Protein AF-A0A7V0ZB00-F1 (afdb_monomer)

Secondary structure (DSSP, 8-state):
-PPPPEEEEEEETTTBSTTT-EEEEESSHHHHHHHHHHHHHHHH-SSS---EEEEE-TT-GGGGGG---SS-EEESS--B-TTT--BSS-B-TTS-BHHHHHHHHT----------------

Radius of gyration: 21.66 Å; Cα contacts (8 Å, |Δi|>4): 176; chains: 1; bounding box: 68×32×67 Å

pLDDT: mean 81.16, std 16.94, range [46.31, 97.12]

Solvent-accessible surface area (backbone atoms only — not comparable to full-atom values): 7648 Å² total; per-residue (Å²): 131,86,80,62,73,42,51,27,40,32,22,37,65,87,65,29,68,86,55,78,40,24,40,25,39,14,72,44,71,68,54,32,44,52,54,46,46,71,73,38,38,75,78,70,41,81,72,93,52,96,45,76,42,68,44,79,51,76,93,49,68,73,60,56,77,73,59,90,60,99,59,74,46,74,36,76,77,57,77,44,19,77,70,77,66,51,60,86,65,69,58,51,98,87,32,27,27,70,72,47,44,55,53,61,72,64,56,78,66,89,77,82,67,82,80,73,79,78,76,82,80,127

Foldseek 3Di:
DDQAWFWKWKDFPVVPSVPQIKIKIDSDQVRRQVQNCVVCVCVNCPDDDPRIHMDGDPPLPLQCVVPPDRHIHIDRDGQAAPQPRHDSANADPVSHHPVVVVVVVVDDDDPPPPPPDPPPDD

Sequence (122 aa):
MSKKLRAYMGYSHTCGSEEGACLIFAYNRKDARKIGFQAMGDELADGEWIDFVVSWLWEADHLFVQMRSDEPHIINCPAFCNGCELWGFELDEDGYCAECAEEALGRPDDLGIDAYSTEEVA

Mean predicted aligned error: 10.03 Å

Nearest PDB structures (foldseek):
  2nu6-assembly1_B  TM=2.217E-01  e=3.286E+00  Escherichia coli
  6no4-assembly1_B  TM=2.168E-01  e=7.140E+00  Blastocystis sp. ATCC 50177/Nand II
  6no1-assembly1_B  TM=2.123E-01  e=8.126E+00  Blastocystis sp. ATCC 50177/Nand II

Structure (mmCIF, N/CA/C/O backbone):
data_AF-A0A7V0ZB00-F1
#
_entry.id   AF-A0A7V0ZB00-F1
#
loop_
_atom_site.group_PDB
_atom_site.id
_atom_site.type_symbol
_atom_site.label_atom_id
_atom_site.label_alt_id
_atom_site.label_comp_id
_atom_site.label_asym_id
_atom_site.label_entity_id
_atom_site.label_seq_id
_atom_site.pdbx_PDB_ins_code
_atom_site.Cartn_x
_atom_site.Cartn_y
_atom_site.Cartn_z
_atom_site.occupancy
_atom_site.B_iso_or_equiv
_atom_site.auth_seq_id
_atom_site.auth_comp_id
_atom_site.auth_asym_id
_atom_site.auth_atom_id
_atom_site.pdbx_PDB_model_num
ATOM 1 N N . MET A 1 1 ? -24.501 -9.239 6.446 1.00 51.59 1 MET A N 1
ATOM 2 C CA . MET A 1 1 ? -23.695 -8.816 5.282 1.00 51.59 1 MET A CA 1
ATOM 3 C C . MET A 1 1 ? -22.234 -8.968 5.659 1.00 51.59 1 MET A C 1
ATOM 5 O O . MET A 1 1 ? -21.825 -8.334 6.625 1.00 51.59 1 MET A O 1
ATOM 9 N N . SER A 1 2 ? -21.488 -9.843 4.980 1.00 69.31 2 SER A N 1
ATOM 10 C CA . SER A 1 2 ? -20.033 -9.905 5.168 1.00 69.31 2 SER A CA 1
ATOM 11 C C . SER A 1 2 ? -19.420 -8.59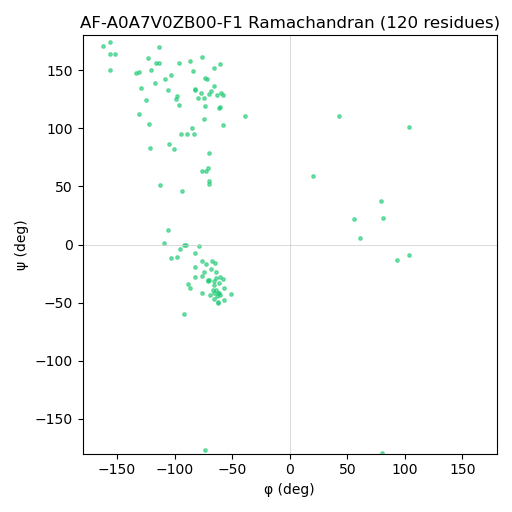5 4.667 1.00 69.31 2 SER A C 1
ATOM 13 O O . SER A 1 2 ? -19.865 -8.070 3.643 1.00 69.31 2 SER A O 1
ATOM 15 N N . LYS A 1 3 ? -18.478 -8.009 5.409 1.00 85.38 3 LYS A N 1
ATOM 16 C CA . LYS A 1 3 ? -17.819 -6.767 4.984 1.00 85.38 3 LYS A CA 1
ATOM 17 C C . LYS A 1 3 ? -16.791 -7.123 3.903 1.00 85.38 3 LYS A C 1
ATOM 19 O O . LYS A 1 3 ? -15.996 -8.027 4.108 1.00 85.38 3 LYS A O 1
ATOM 24 N N . LYS A 1 4 ? -16.804 -6.424 2.763 1.00 92.06 4 LYS A N 1
ATOM 25 C CA . LYS A 1 4 ? -15.801 -6.600 1.695 1.00 92.06 4 LYS A CA 1
ATOM 26 C C . LYS A 1 4 ? -14.540 -5.798 2.041 1.00 92.06 4 LYS A C 1
ATOM 28 O O . LYS A 1 4 ? -14.665 -4.630 2.420 1.00 92.06 4 LYS A O 1
ATOM 33 N N . LEU A 1 5 ? -13.360 -6.407 1.911 1.00 96.00 5 LEU A N 1
ATOM 34 C CA . LEU A 1 5 ? -12.081 -5.699 2.003 1.00 96.00 5 LEU A CA 1
ATOM 35 C C . LEU A 1 5 ? -11.917 -4.705 0.844 1.00 96.00 5 LEU A C 1
ATOM 37 O O . LEU A 1 5 ? -12.474 -4.876 -0.240 1.00 96.00 5 LEU A O 1
ATOM 41 N N . ARG A 1 6 ? -11.162 -3.641 1.101 1.00 96.06 6 ARG A N 1
ATOM 42 C CA . ARG A 1 6 ? -10.785 -2.592 0.153 1.00 96.06 6 ARG A CA 1
ATOM 43 C C . ARG A 1 6 ? -9.292 -2.325 0.298 1.00 96.06 6 ARG A C 1
ATOM 45 O O . ARG A 1 6 ? -8.775 -2.416 1.412 1.00 96.06 6 ARG A O 1
ATOM 52 N N . ALA A 1 7 ? -8.643 -1.972 -0.805 1.00 96.69 7 ALA A N 1
ATOM 53 C CA . ALA A 1 7 ? -7.244 -1.575 -0.826 1.00 96.69 7 ALA A CA 1
ATOM 54 C C . ALA A 1 7 ? -7.088 -0.099 -0.426 1.00 96.69 7 ALA A C 1
ATOM 56 O O . ALA A 1 7 ? -7.807 0.778 -0.905 1.00 96.69 7 ALA A O 1
ATOM 57 N N . TYR A 1 8 ? -6.139 0.180 0.453 1.00 96.12 8 TYR A N 1
ATOM 58 C CA . TYR A 1 8 ? -5.759 1.514 0.894 1.00 96.12 8 TYR A CA 1
ATOM 59 C C . TYR A 1 8 ? -4.247 1.659 0.799 1.00 96.12 8 TYR A C 1
ATOM 61 O O . TYR A 1 8 ? -3.514 0.701 1.016 1.00 96.12 8 TYR A O 1
ATOM 69 N N . MET A 1 9 ? -3.789 2.871 0.532 1.00 95.06 9 MET A N 1
ATOM 70 C CA . MET A 1 9 ? -2.388 3.250 0.632 1.00 95.06 9 MET A CA 1
ATOM 71 C C . MET A 1 9 ? -2.173 3.963 1.959 1.00 95.06 9 MET A C 1
ATOM 73 O O . MET A 1 9 ? -2.888 4.925 2.248 1.00 95.06 9 MET A O 1
ATOM 77 N N . GLY A 1 10 ? -1.231 3.489 2.766 1.00 92.56 10 GLY A N 1
ATOM 78 C CA . GLY A 1 10 ? -0.791 4.157 3.987 1.00 92.56 10 GLY A CA 1
ATOM 79 C C . GLY A 1 10 ? 0.573 4.796 3.787 1.00 92.56 10 GLY A C 1
ATOM 80 O O . GLY A 1 10 ? 1.458 4.150 3.241 1.00 92.56 10 GLY A O 1
ATOM 81 N N . TYR A 1 11 ? 0.743 6.047 4.197 1.00 90.00 11 TYR A N 1
ATOM 82 C CA . TYR A 1 11 ? 1.984 6.796 3.988 1.00 90.00 11 TYR A CA 1
ATOM 83 C C . TYR A 1 11 ? 2.127 7.926 5.011 1.00 90.00 11 TYR A C 1
ATOM 85 O O . TYR A 1 11 ? 1.160 8.300 5.686 1.00 90.00 11 TYR A O 1
ATOM 93 N N . SER A 1 12 ? 3.341 8.460 5.129 1.00 86.38 12 SER A N 1
ATOM 94 C CA . SER A 1 12 ? 3.608 9.698 5.864 1.00 86.38 12 SER A CA 1
ATOM 95 C C . SER A 1 12 ? 3.111 10.882 5.040 1.00 86.38 12 SER A C 1
ATOM 97 O O . SER A 1 12 ? 3.469 11.026 3.875 1.00 86.38 12 SER A O 1
ATOM 99 N N . HIS A 1 13 ? 2.268 11.738 5.608 1.00 84.56 13 HIS A N 1
ATOM 100 C CA . HIS A 1 13 ? 1.743 12.893 4.881 1.00 84.56 13 HIS A CA 1
ATOM 101 C C . HIS A 1 13 ? 2.839 13.914 4.525 1.00 84.56 13 HIS A C 1
ATOM 103 O O . HIS A 1 13 ? 2.751 14.549 3.478 1.00 84.56 13 HIS A O 1
ATOM 109 N N . THR A 1 14 ? 3.879 14.033 5.351 1.00 83.44 14 THR A N 1
ATOM 110 C CA . THR A 1 14 ? 5.014 14.947 5.180 1.00 83.44 14 THR A CA 1
ATOM 111 C C . THR A 1 14 ? 5.983 14.443 4.119 1.00 83.44 14 THR A C 1
ATOM 113 O O . THR A 1 14 ? 6.439 15.235 3.301 1.00 83.44 14 THR A O 1
ATOM 116 N N . CYS A 1 15 ? 6.268 13.139 4.108 1.00 81.50 15 CYS A N 1
ATOM 117 C CA . CYS A 1 15 ? 7.160 12.517 3.122 1.00 81.50 15 CYS A CA 1
ATOM 118 C C . CYS A 1 15 ? 6.441 12.206 1.796 1.00 81.50 15 CYS A C 1
ATOM 120 O O . CYS A 1 15 ? 7.064 12.055 0.751 1.00 81.50 15 CYS A O 1
ATOM 122 N N . GLY A 1 16 ? 5.108 12.142 1.822 1.00 83.25 16 GLY A N 1
ATOM 123 C CA . GLY A 1 16 ? 4.295 11.785 0.667 1.00 83.25 16 GLY A CA 1
ATOM 124 C C . GLY A 1 16 ? 4.239 10.276 0.420 1.00 83.25 16 GLY A C 1
ATOM 125 O O . GLY A 1 16 ? 4.780 9.465 1.167 1.00 83.25 16 GLY A O 1
ATOM 126 N N . SER A 1 17 ? 3.513 9.885 -0.627 1.00 82.94 17 SER A N 1
ATOM 127 C CA . SER A 1 17 ? 3.358 8.476 -1.015 1.00 82.94 17 SER A CA 1
ATOM 128 C C . SER A 1 17 ? 4.583 7.893 -1.724 1.00 82.94 17 SER A C 1
ATOM 130 O O . SER A 1 17 ? 4.664 6.679 -1.880 1.00 82.94 17 SER A O 1
ATOM 132 N N . GLU A 1 18 ? 5.505 8.742 -2.174 1.00 77.81 18 GLU A N 1
ATOM 133 C CA . GLU A 1 18 ? 6.724 8.325 -2.878 1.00 77.81 18 GLU A CA 1
ATOM 134 C C . GLU A 1 18 ? 7.767 7.743 -1.912 1.00 77.81 18 GLU A C 1
ATOM 136 O O . GLU A 1 18 ? 8.536 6.861 -2.281 1.00 77.81 18 GLU A O 1
ATOM 141 N N . GLU A 1 19 ? 7.741 8.159 -0.644 1.00 68.62 19 GLU A N 1
ATOM 142 C CA . GLU A 1 19 ? 8.692 7.728 0.378 1.00 68.62 19 GLU A CA 1
ATOM 143 C C . GLU A 1 19 ? 8.046 6.719 1.343 1.00 68.62 19 GLU A C 1
ATOM 145 O O . GLU A 1 19 ? 7.521 7.068 2.402 1.00 68.62 19 GLU A O 1
ATOM 150 N N . GLY A 1 20 ? 8.081 5.432 0.980 1.00 68.00 20 GLY A N 1
ATOM 151 C CA . GLY A 1 20 ? 7.760 4.345 1.916 1.00 68.00 20 GLY A CA 1
ATOM 152 C C . GLY A 1 20 ? 6.265 4.105 2.151 1.00 68.00 20 GLY A C 1
ATOM 153 O O . GLY A 1 20 ? 5.845 3.789 3.267 1.00 68.00 20 GLY A O 1
ATOM 154 N N . ALA A 1 21 ? 5.441 4.246 1.109 1.00 85.44 21 ALA A N 1
ATOM 155 C CA . ALA A 1 21 ? 4.027 3.899 1.195 1.00 85.44 21 ALA A CA 1
ATOM 156 C C . ALA A 1 21 ? 3.797 2.377 1.265 1.00 85.44 21 ALA A C 1
ATOM 158 O O . ALA A 1 21 ? 4.445 1.591 0.578 1.00 85.44 21 ALA A O 1
ATOM 159 N N . CYS A 1 22 ? 2.807 1.972 2.056 1.00 91.88 22 CYS A N 1
ATOM 160 C CA . CYS A 1 22 ? 2.397 0.585 2.257 1.00 91.88 22 CYS A CA 1
ATOM 161 C C . CYS A 1 22 ? 0.995 0.318 1.690 1.00 91.88 22 CYS A C 1
ATOM 163 O O . CYS A 1 22 ? 0.154 1.221 1.596 1.00 91.88 22 CYS A O 1
ATOM 165 N N . LEU A 1 23 ? 0.717 -0.945 1.362 1.00 95.31 23 LEU A N 1
ATOM 166 C CA . LEU A 1 23 ? -0.596 -1.405 0.911 1.00 95.31 23 LEU A CA 1
ATOM 167 C C . LEU A 1 23 ? -1.361 -2.028 2.083 1.00 95.31 23 LEU A C 1
ATOM 169 O O . LEU A 1 23 ? -0.863 -2.915 2.768 1.00 95.31 23 LEU A O 1
ATOM 173 N N . ILE A 1 24 ? -2.589 -1.578 2.320 1.00 96.06 24 ILE A N 1
ATOM 174 C CA . ILE A 1 24 ? -3.425 -2.01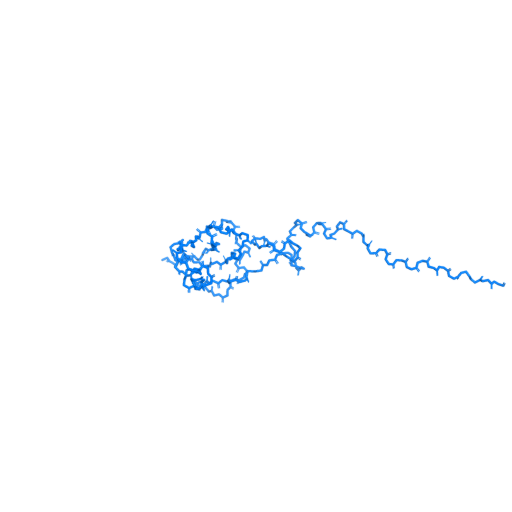0 3.443 1.00 96.06 24 IL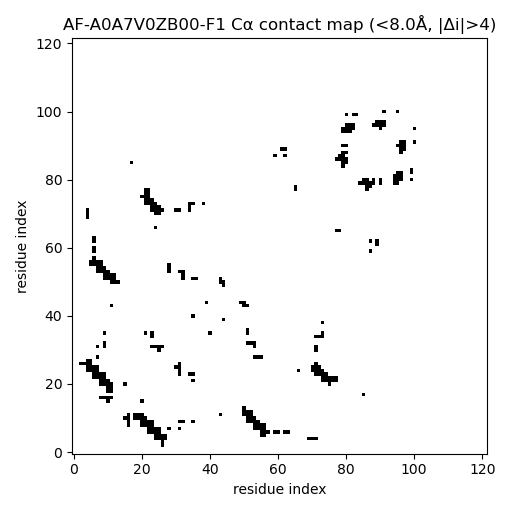E A CA 1
ATOM 175 C C . ILE A 1 24 ? -4.758 -2.528 2.914 1.00 96.06 24 ILE A C 1
ATOM 177 O O . ILE A 1 24 ? -5.505 -1.796 2.266 1.00 96.06 24 ILE A O 1
ATOM 181 N N . PHE A 1 25 ? -5.111 -3.759 3.268 1.00 97.12 25 PHE A N 1
ATOM 182 C CA . PHE A 1 25 ? -6.441 -4.305 3.029 1.00 97.12 25 PHE A CA 1
ATOM 183 C C . PHE A 1 25 ? -7.291 -4.149 4.285 1.00 97.12 25 PHE A C 1
ATOM 185 O O . PHE A 1 25 ? -6.954 -4.663 5.350 1.00 97.12 25 PHE A O 1
ATOM 192 N N . ALA A 1 26 ? -8.411 -3.431 4.185 1.00 96.75 26 ALA A N 1
ATOM 193 C CA . ALA A 1 26 ? -9.301 -3.203 5.322 1.00 96.75 26 ALA A CA 1
ATOM 194 C C . ALA A 1 26 ? -10.760 -3.002 4.899 1.00 96.75 26 ALA A C 1
ATOM 196 O O . ALA A 1 26 ? -11.063 -2.703 3.749 1.00 96.75 26 ALA A O 1
ATOM 197 N N . TYR A 1 27 ? -11.696 -3.116 5.843 1.00 96.25 27 TYR A N 1
ATOM 198 C CA . TYR A 1 27 ? -13.125 -2.940 5.550 1.00 96.25 27 TYR A CA 1
ATOM 199 C C . TYR A 1 27 ? -13.537 -1.481 5.339 1.00 96.25 27 TYR A C 1
ATOM 201 O O . TYR A 1 27 ? -14.588 -1.197 4.761 1.00 96.25 27 TYR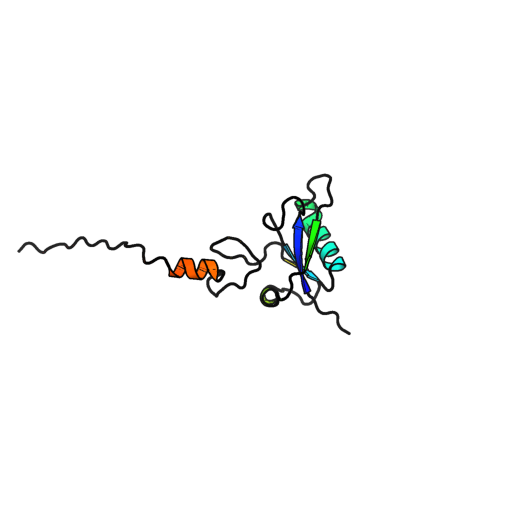 A O 1
ATOM 209 N N . ASN A 1 28 ? -12.763 -0.544 5.883 1.00 95.50 28 ASN A N 1
ATOM 210 C CA . ASN A 1 28 ? -12.996 0.888 5.771 1.00 95.50 28 ASN A CA 1
ATOM 211 C C . ASN A 1 28 ? -11.716 1.668 6.114 1.00 95.50 28 ASN A C 1
ATOM 213 O O . ASN A 1 28 ? -10.756 1.124 6.658 1.00 95.50 28 ASN A O 1
ATOM 217 N N . ARG A 1 29 ? -11.745 2.981 5.865 1.00 95.06 29 ARG A N 1
ATOM 218 C CA . ARG A 1 29 ? -10.611 3.886 6.095 1.00 95.06 29 ARG A CA 1
ATOM 219 C C . ARG A 1 29 ? -10.162 3.956 7.562 1.00 95.06 29 ARG A C 1
ATOM 221 O O . ARG A 1 29 ? -8.979 4.148 7.817 1.00 95.06 29 ARG A O 1
ATOM 228 N N . LYS A 1 30 ? -11.080 3.821 8.529 1.00 94.19 30 LYS A N 1
ATOM 229 C CA . LYS A 1 30 ? -10.727 3.855 9.961 1.00 94.19 30 LYS A CA 1
ATOM 230 C C . LYS A 1 30 ? -9.936 2.609 10.349 1.00 94.19 30 LYS A C 1
ATOM 232 O O . LYS A 1 30 ? -8.919 2.734 11.024 1.00 94.19 30 LYS A O 1
ATOM 237 N N . ASP A 1 31 ? -10.375 1.447 9.873 1.00 95.00 31 ASP A N 1
ATOM 238 C CA . ASP A 1 31 ? -9.676 0.179 10.084 1.00 95.00 31 ASP A CA 1
ATOM 239 C C . ASP A 1 31 ? -8.297 0.210 9.417 1.00 95.00 31 ASP A C 1
ATOM 241 O O . ASP A 1 31 ? -7.307 -0.115 10.066 1.00 95.00 31 ASP A O 1
ATOM 245 N N . ALA A 1 32 ? -8.209 0.707 8.176 1.00 94.88 32 ALA A N 1
ATOM 246 C CA . ALA A 1 32 ? -6.934 0.860 7.473 1.00 94.88 32 ALA A CA 1
ATOM 247 C C . ALA A 1 32 ? -5.947 1.735 8.256 1.00 94.88 32 ALA A C 1
ATOM 249 O O . ALA A 1 32 ? -4.803 1.343 8.468 1.00 94.88 32 ALA A O 1
ATOM 250 N N . ARG A 1 33 ? -6.402 2.899 8.747 1.00 92.19 33 ARG A N 1
ATOM 251 C CA . ARG A 1 33 ? -5.556 3.804 9.537 1.00 92.19 33 ARG A CA 1
ATOM 252 C C . ARG A 1 33 ? -5.061 3.145 10.819 1.00 92.19 33 ARG A C 1
ATOM 254 O O . ARG A 1 33 ? -3.904 3.320 11.173 1.00 92.19 33 ARG A O 1
ATOM 261 N N . LYS A 1 34 ? -5.930 2.396 11.506 1.00 91.75 34 LYS A N 1
ATOM 262 C CA . LYS A 1 34 ? -5.565 1.673 12.727 1.00 91.75 34 LYS A CA 1
ATOM 263 C C . LYS A 1 34 ? -4.480 0.631 12.446 1.00 91.75 34 LYS A C 1
ATOM 265 O O . LYS A 1 34 ? -3.484 0.614 13.154 1.00 91.75 34 LYS A O 1
ATOM 270 N N . ILE A 1 35 ? -4.673 -0.198 11.421 1.00 92.19 35 ILE A N 1
ATOM 271 C CA . ILE A 1 35 ? -3.730 -1.259 11.039 1.00 92.19 35 ILE A CA 1
ATOM 272 C C . ILE A 1 35 ? -2.387 -0.656 10.630 1.00 92.19 35 ILE A C 1
ATOM 274 O O . ILE A 1 35 ? -1.356 -1.047 11.168 1.00 92.19 35 ILE A O 1
ATOM 278 N N . GLY A 1 36 ? -2.405 0.333 9.733 1.00 89.25 36 GLY A N 1
ATOM 279 C CA . GLY A 1 36 ? -1.187 0.980 9.253 1.00 89.25 36 GLY A CA 1
ATOM 280 C C . GLY A 1 36 ? -0.396 1.657 10.369 1.00 89.25 36 GLY A C 1
ATOM 281 O O . GLY A 1 36 ? 0.805 1.444 10.478 1.00 89.25 36 GLY A O 1
ATOM 282 N N . PHE A 1 37 ? -1.074 2.374 11.270 1.00 85.00 37 PHE A N 1
ATOM 283 C CA . PHE A 1 37 ? -0.412 3.007 12.411 1.00 85.00 37 PHE A CA 1
ATOM 284 C C . PHE A 1 37 ? 0.182 1.992 13.400 1.00 85.00 37 PHE A C 1
ATOM 286 O O . PHE A 1 37 ? 1.226 2.249 13.977 1.00 85.00 37 PHE A O 1
ATOM 293 N N . GLN A 1 38 ? -0.452 0.833 13.604 1.00 85.06 38 GLN A N 1
ATOM 294 C CA . GLN A 1 38 ? 0.101 -0.211 14.478 1.00 85.06 38 GLN A CA 1
ATOM 295 C C . GLN A 1 38 ? 1.331 -0.901 13.883 1.00 85.06 38 GLN A C 1
ATOM 297 O O . GLN A 1 38 ? 2.184 -1.352 14.637 1.00 85.06 38 GLN A O 1
ATOM 302 N N . ALA A 1 39 ? 1.397 -1.016 12.558 1.00 79.81 39 ALA A N 1
ATOM 303 C CA . ALA A 1 39 ? 2.479 -1.710 11.870 1.00 79.81 39 ALA A CA 1
ATOM 304 C C . ALA A 1 39 ? 3.685 -0.806 11.585 1.00 79.81 39 ALA A C 1
ATOM 306 O O . ALA A 1 39 ? 4.815 -1.263 11.679 1.00 79.81 39 ALA A O 1
ATOM 307 N N . MET A 1 40 ? 3.434 0.461 11.253 1.00 72.44 40 MET A N 1
ATOM 308 C CA . MET A 1 40 ? 4.458 1.426 10.841 1.00 72.44 40 MET A CA 1
ATOM 309 C C . MET A 1 40 ? 4.703 2.511 11.894 1.00 72.44 40 MET A C 1
ATOM 311 O O . MET A 1 40 ? 5.475 3.429 11.653 1.00 72.44 40 MET A O 1
ATOM 315 N N . GLY A 1 41 ? 4.011 2.460 13.036 1.00 64.38 41 GLY A N 1
ATOM 316 C CA . GLY A 1 41 ? 4.057 3.505 14.057 1.00 64.38 41 GLY A CA 1
ATOM 317 C C . GLY A 1 41 ? 5.465 3.776 14.571 1.00 64.38 41 GLY A C 1
ATOM 318 O O . GLY A 1 41 ? 5.805 4.930 14.755 1.00 64.38 41 GLY A O 1
ATOM 319 N N . ASP A 1 42 ? 6.300 2.754 14.722 1.00 64.56 42 ASP A N 1
ATOM 320 C CA . ASP A 1 42 ? 7.668 2.946 15.215 1.00 64.56 42 ASP A CA 1
ATOM 321 C C . ASP A 1 42 ? 8.647 3.385 14.104 1.00 64.56 42 ASP A C 1
ATOM 323 O O . ASP A 1 42 ? 9.608 4.087 14.392 1.00 64.56 42 ASP A O 1
ATOM 327 N N . GLU A 1 43 ? 8.398 3.022 12.837 1.00 61.66 43 GLU A N 1
ATOM 328 C CA . GLU A 1 43 ? 9.270 3.364 11.692 1.00 61.66 43 GLU A CA 1
ATOM 329 C C . GLU A 1 43 ? 8.929 4.721 11.050 1.00 61.66 43 GLU A C 1
ATOM 331 O O . GLU A 1 43 ? 9.817 5.431 10.589 1.00 61.66 43 GLU A O 1
ATOM 336 N N . LEU A 1 44 ? 7.647 5.100 11.020 1.00 56.34 44 LEU A N 1
ATOM 337 C CA . LEU A 1 44 ? 7.164 6.370 10.461 1.00 56.34 44 LEU A CA 1
ATOM 338 C C . LEU A 1 44 ? 6.926 7.448 11.527 1.00 56.34 44 LEU A C 1
ATOM 340 O O . LEU A 1 44 ? 6.676 8.597 11.167 1.00 56.34 44 LEU A O 1
ATOM 344 N N . ALA A 1 45 ? 6.961 7.104 12.820 1.00 52.34 45 ALA A N 1
ATOM 345 C CA . ALA A 1 45 ? 6.835 8.067 13.918 1.00 52.34 45 ALA A CA 1
ATOM 346 C C . ALA A 1 45 ? 8.140 8.198 14.711 1.00 52.34 45 ALA A C 1
ATOM 348 O O . ALA A 1 45 ? 8.135 8.139 15.943 1.00 52.34 45 ALA A O 1
ATOM 349 N N . ASP A 1 46 ? 9.245 8.433 13.999 1.00 51.88 46 ASP A N 1
ATOM 350 C CA . ASP A 1 46 ? 10.576 8.709 14.558 1.00 51.88 46 ASP A CA 1
ATOM 351 C C . ASP A 1 46 ? 10.661 10.094 15.243 1.00 51.88 46 ASP A C 1
ATOM 353 O O . ASP A 1 46 ? 11.496 10.944 14.946 1.00 51.88 46 ASP A O 1
ATOM 357 N N . GLY A 1 47 ? 9.753 10.340 16.189 1.00 50.69 47 GLY A N 1
ATOM 358 C CA . GLY A 1 47 ? 9.762 11.505 17.062 1.00 50.69 47 GLY A CA 1
ATOM 359 C C . GLY A 1 47 ? 8.743 12.577 16.682 1.00 50.69 47 GLY A C 1
ATOM 360 O O . GLY A 1 47 ? 8.991 13.452 15.864 1.00 50.69 47 GLY A O 1
ATOM 361 N N . GLU A 1 48 ? 7.633 12.578 17.421 1.00 50.19 48 GLU A N 1
ATOM 362 C CA . GLU A 1 48 ? 6.781 13.746 17.717 1.00 50.19 48 GLU A CA 1
ATOM 363 C C . GLU A 1 48 ? 5.573 14.050 16.817 1.00 50.19 48 GLU A C 1
ATOM 365 O O . GLU A 1 48 ? 4.685 14.774 17.273 1.00 50.19 48 GLU A O 1
ATOM 370 N N . TRP A 1 49 ? 5.417 13.448 15.634 1.00 53.91 49 TRP A N 1
ATOM 371 C CA . TRP A 1 49 ? 4.285 13.785 14.755 1.00 53.91 49 TRP A CA 1
ATOM 372 C C . TRP A 1 49 ? 3.541 12.543 14.252 1.00 53.91 49 TRP A C 1
ATOM 374 O O . TRP A 1 49 ? 4.053 11.749 13.472 1.00 53.91 49 TRP A O 1
ATOM 384 N N . ILE A 1 50 ? 2.293 12.368 14.710 1.00 64.56 50 ILE A N 1
ATOM 385 C CA . ILE A 1 50 ? 1.348 11.356 14.203 1.00 64.56 50 ILE A CA 1
ATOM 386 C C . ILE A 1 50 ? 0.921 11.778 12.792 1.00 64.56 50 ILE A C 1
ATOM 388 O O . ILE A 1 50 ? -0.160 12.336 12.601 1.00 64.56 50 ILE A O 1
ATOM 392 N N . ASP A 1 51 ? 1.779 11.528 11.809 1.00 80.69 51 ASP A N 1
ATOM 393 C CA . ASP A 1 51 ? 1.599 12.029 10.445 1.00 80.69 51 ASP A CA 1
ATOM 394 C C . ASP A 1 51 ? 1.165 10.949 9.442 1.00 80.69 5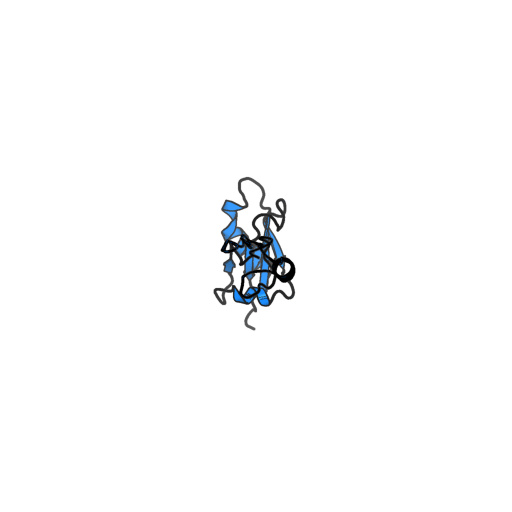1 ASP A C 1
ATOM 396 O O . ASP A 1 51 ? 1.136 11.134 8.226 1.00 80.69 51 ASP A O 1
ATOM 400 N N . PHE A 1 52 ? 0.757 9.796 9.967 1.00 85.69 52 PHE A N 1
ATOM 401 C CA . PHE A 1 52 ? 0.272 8.695 9.156 1.00 85.69 52 PHE A CA 1
ATOM 402 C C . PHE A 1 52 ? -1.128 8.973 8.598 1.00 85.69 52 PHE A C 1
ATOM 404 O O . PHE A 1 52 ? -2.123 9.103 9.338 1.00 85.69 52 PHE A O 1
ATOM 411 N N . VAL A 1 53 ? -1.214 8.988 7.272 1.00 89.75 53 VAL A N 1
ATOM 412 C CA . VAL A 1 53 ? -2.451 9.133 6.512 1.00 89.75 53 VAL A CA 1
ATOM 413 C C . VAL A 1 53 ? -2.729 7.887 5.686 1.00 89.75 53 VAL A C 1
ATOM 415 O O . VAL A 1 53 ? -1.847 7.099 5.363 1.00 89.75 53 VAL A O 1
ATOM 418 N N . VAL A 1 54 ? -4.009 7.701 5.365 1.00 93.25 54 VAL A N 1
ATOM 419 C CA . VAL A 1 54 ? -4.461 6.621 4.488 1.00 93.25 54 VAL A CA 1
ATOM 420 C C . VAL A 1 54 ? -5.351 7.166 3.382 1.00 93.25 54 VAL A C 1
ATOM 422 O O . VAL A 1 54 ? -6.289 7.931 3.653 1.00 93.25 54 VAL A O 1
ATOM 425 N N . SER A 1 55 ? -5.102 6.718 2.159 1.00 93.94 55 SER A N 1
ATOM 426 C CA . SER A 1 55 ? -5.867 7.056 0.959 1.00 93.94 55 SER A CA 1
ATOM 427 C C . SER A 1 55 ? -6.506 5.801 0.381 1.00 93.94 55 SER A C 1
ATOM 429 O O . SER A 1 55 ? -5.926 4.721 0.409 1.00 93.94 55 SER A O 1
ATOM 431 N N . TRP A 1 56 ? -7.752 5.916 -0.076 1.00 94.75 56 TRP A N 1
ATOM 432 C CA . TRP A 1 56 ? -8.439 4.797 -0.718 1.00 94.75 56 TRP A CA 1
ATOM 433 C C . TRP A 1 56 ? -7.967 4.691 -2.167 1.00 94.75 56 TRP A C 1
ATOM 435 O O . TRP A 1 56 ? -8.053 5.669 -2.906 1.00 94.75 56 TRP A O 1
ATOM 445 N N . LEU A 1 57 ? -7.497 3.506 -2.551 1.00 94.19 57 LEU A N 1
ATOM 446 C CA . LEU A 1 57 ? -7.177 3.156 -3.927 1.00 94.19 57 LEU A CA 1
ATOM 447 C C . LEU A 1 57 ? -8.460 2.687 -4.627 1.00 94.19 57 LEU A C 1
ATOM 449 O O . LEU A 1 57 ? -8.949 1.577 -4.399 1.00 94.19 57 LEU A O 1
ATOM 453 N N . TRP A 1 58 ? -9.061 3.586 -5.401 1.00 90.56 58 TRP A N 1
ATOM 454 C CA . TRP A 1 58 ? -10.250 3.292 -6.199 1.00 90.56 58 TRP A CA 1
ATOM 455 C C . TRP A 1 58 ? -9.873 2.435 -7.402 1.00 90.56 58 TRP A C 1
ATOM 457 O O . TRP A 1 58 ? -8.798 2.621 -7.959 1.00 90.56 58 TRP A O 1
ATOM 467 N N . GLU A 1 59 ? -10.754 1.503 -7.778 1.00 88.62 59 GLU A N 1
ATOM 468 C CA . GLU A 1 59 ? -10.594 0.657 -8.977 1.00 88.62 59 GLU A CA 1
ATOM 469 C C . GLU A 1 59 ? -9.274 -0.141 -9.022 1.00 88.62 59 GLU A C 1
ATOM 471 O O . GLU A 1 59 ? -8.850 -0.604 -10.070 1.00 88.62 59 GLU A O 1
ATOM 476 N N . ALA A 1 60 ? -8.649 -0.360 -7.863 1.00 89.62 60 ALA A N 1
ATOM 477 C CA . ALA A 1 60 ? -7.370 -1.049 -7.735 1.00 89.62 60 ALA A CA 1
ATOM 478 C C . ALA A 1 60 ? -7.539 -2.556 -7.470 1.00 89.62 60 ALA A C 1
ATOM 480 O O . ALA A 1 60 ? -6.930 -3.115 -6.554 1.00 89.62 60 ALA A O 1
ATOM 481 N N . ASP A 1 61 ? -8.428 -3.205 -8.228 1.00 92.62 61 ASP A N 1
ATOM 482 C CA . ASP A 1 61 ? -8.727 -4.631 -8.058 1.00 92.62 61 ASP A CA 1
ATOM 483 C C . ASP A 1 61 ? -7.499 -5.511 -8.370 1.00 92.62 61 ASP A C 1
ATOM 485 O O . ASP A 1 61 ? -7.314 -6.546 -7.730 1.00 92.62 61 ASP A O 1
ATOM 489 N N . HIS A 1 62 ? -6.600 -5.065 -9.258 1.00 92.38 62 HIS A N 1
ATOM 490 C CA . HIS A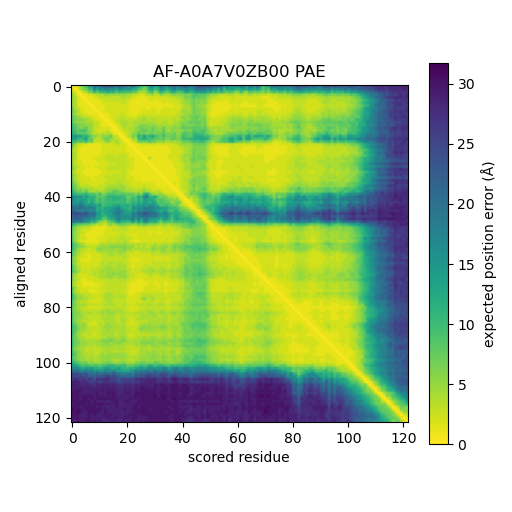 1 62 ? -5.331 -5.740 -9.569 1.00 92.38 62 HIS A CA 1
ATOM 491 C C . HIS A 1 62 ? -4.436 -5.922 -8.338 1.00 92.38 62 HIS A C 1
ATOM 493 O O . HIS A 1 62 ? -3.726 -6.918 -8.233 1.00 92.38 62 HIS A O 1
ATOM 499 N N . LEU A 1 63 ? -4.512 -5.025 -7.350 1.00 94.00 63 LEU A N 1
ATOM 500 C CA . LEU A 1 63 ? -3.709 -5.131 -6.129 1.00 94.00 63 LEU A CA 1
ATOM 501 C C . LEU A 1 63 ? -4.123 -6.311 -5.243 1.00 94.00 63 LEU A C 1
ATOM 503 O O . LEU A 1 63 ? -3.309 -6.784 -4.451 1.00 94.00 63 LEU A O 1
ATOM 507 N N . PHE A 1 64 ? -5.349 -6.830 -5.381 1.00 94.69 64 PHE A N 1
ATOM 508 C CA . PHE A 1 64 ? -5.820 -7.971 -4.589 1.00 94.69 64 PHE A CA 1
ATOM 509 C C . PHE A 1 64 ? -5.087 -9.276 -4.913 1.00 94.69 64 PHE A C 1
ATOM 511 O O . PHE A 1 64 ? -5.140 -10.198 -4.104 1.00 94.69 64 PHE A O 1
ATOM 518 N N . VAL A 1 65 ? -4.339 -9.354 -6.021 1.00 94.12 65 VAL A N 1
ATOM 519 C CA . VAL A 1 65 ? -3.430 -10.485 -6.277 1.00 94.12 65 VAL A CA 1
ATOM 520 C C . VAL A 1 65 ? -2.355 -10.616 -5.190 1.00 94.12 65 VAL A C 1
ATOM 522 O O . VAL A 1 65 ? -1.887 -11.713 -4.903 1.00 94.12 65 VAL A O 1
ATOM 525 N N . GLN A 1 66 ? -1.992 -9.505 -4.539 1.00 93.56 66 GLN A N 1
ATOM 526 C CA . GLN A 1 66 ? -0.999 -9.481 -3.464 1.00 93.56 66 GLN A CA 1
ATOM 527 C C . GLN A 1 66 ? -1.590 -9.871 -2.101 1.00 93.56 66 GLN A C 1
ATOM 529 O O . GLN A 1 66 ? -0.853 -10.006 -1.122 1.00 93.56 66 GLN A O 1
ATOM 534 N N . MET A 1 67 ? -2.915 -10.027 -2.011 1.00 94.19 67 MET A N 1
ATOM 535 C CA . MET A 1 67 ? -3.625 -10.300 -0.767 1.00 94.19 67 MET A CA 1
ATOM 536 C C . MET A 1 67 ? -3.194 -11.650 -0.180 1.00 94.19 67 MET A C 1
ATOM 538 O O . MET A 1 67 ? -3.211 -12.675 -0.856 1.00 94.19 67 MET A O 1
ATOM 542 N N . ARG A 1 68 ? -2.820 -11.661 1.105 1.00 92.31 68 ARG A N 1
ATOM 543 C CA . ARG A 1 68 ? -2.323 -12.873 1.793 1.00 92.31 68 ARG A CA 1
ATOM 544 C C . ARG A 1 68 ? -3.356 -13.516 2.718 1.00 92.31 68 ARG A C 1
ATOM 546 O O . ARG A 1 68 ? -3.129 -14.610 3.225 1.00 92.31 68 ARG A O 1
ATOM 553 N N . SER A 1 69 ? -4.451 -12.811 2.989 1.00 92.88 69 SER A N 1
ATOM 554 C CA . SER A 1 69 ? -5.502 -13.208 3.926 1.00 92.88 69 SER A CA 1
ATOM 555 C C . SER A 1 69 ? -6.823 -12.523 3.578 1.00 92.88 69 SER A C 1
ATOM 557 O O . SER A 1 69 ? -6.821 -11.387 3.110 1.00 92.88 69 SER A O 1
ATOM 559 N N . ASP A 1 70 ? -7.948 -13.172 3.876 1.00 93.81 70 ASP A N 1
ATOM 560 C CA . ASP A 1 70 ? -9.287 -12.565 3.793 1.00 93.81 70 ASP A CA 1
ATOM 561 C C . ASP A 1 70 ? -9.617 -11.665 5.003 1.00 93.81 70 ASP A C 1
ATOM 563 O O . ASP A 1 70 ? -10.691 -11.061 5.077 1.00 93.81 70 ASP A O 1
ATOM 567 N N . GLU A 1 71 ? -8.702 -11.558 5.968 1.00 95.00 71 GLU A N 1
ATOM 568 C CA . GLU A 1 71 ? -8.807 -10.650 7.111 1.00 95.00 71 GLU A CA 1
ATOM 569 C C . GLU A 1 71 ? -8.050 -9.337 6.863 1.00 95.00 71 GLU A C 1
ATOM 571 O O . GLU A 1 71 ? -7.114 -9.316 6.068 1.00 95.00 71 GLU A O 1
ATOM 576 N N . PRO A 1 72 ? -8.399 -8.220 7.531 1.00 96.19 72 PRO A N 1
ATOM 577 C CA . PRO A 1 72 ? -7.661 -6.970 7.386 1.00 96.19 72 PRO A CA 1
ATOM 578 C C . PRO A 1 72 ? -6.173 -7.106 7.743 1.00 96.19 72 PRO A C 1
ATOM 580 O O . PRO A 1 72 ? -5.837 -7.584 8.824 1.00 96.19 72 PRO A O 1
ATOM 583 N N . HIS A 1 73 ? -5.288 -6.651 6.858 1.00 95.12 73 HIS A N 1
ATOM 584 C CA . HIS A 1 73 ? -3.836 -6.771 7.017 1.00 95.12 73 HIS A CA 1
ATOM 585 C C . HIS A 1 73 ? -3.084 -5.701 6.212 1.00 95.12 73 HIS A C 1
ATOM 587 O O . HIS A 1 73 ? -3.680 -4.928 5.460 1.00 95.12 73 HIS A O 1
ATOM 593 N N . ILE A 1 74 ? -1.765 -5.662 6.389 1.00 94.19 74 ILE A N 1
ATOM 594 C CA . ILE A 1 74 ? -0.838 -4.753 5.712 1.00 94.19 74 ILE A CA 1
ATOM 595 C C . ILE A 1 74 ? 0.209 -5.540 4.921 1.00 94.19 74 ILE A C 1
ATOM 597 O O . ILE A 1 74 ? 0.589 -6.653 5.291 1.00 94.19 74 ILE A O 1
ATOM 601 N N . ILE A 1 75 ? 0.677 -4.934 3.839 1.00 93.81 75 ILE A N 1
ATOM 602 C CA . ILE A 1 75 ? 1.826 -5.338 3.044 1.00 93.81 75 ILE A CA 1
ATOM 603 C C . ILE A 1 75 ? 2.793 -4.150 3.040 1.00 93.81 75 ILE A C 1
ATOM 605 O O . ILE A 1 75 ? 2.557 -3.149 2.361 1.00 93.81 75 ILE A O 1
ATOM 609 N N . ASN A 1 76 ? 3.865 -4.257 3.831 1.00 88.88 76 ASN A N 1
ATOM 610 C CA . ASN A 1 76 ? 4.854 -3.183 3.999 1.00 88.88 76 ASN A CA 1
ATOM 611 C C . ASN A 1 76 ? 5.699 -2.963 2.739 1.00 88.88 76 ASN A C 1
ATOM 613 O O . ASN A 1 76 ? 6.099 -1.841 2.464 1.00 88.88 76 ASN A O 1
ATOM 617 N N . CYS A 1 77 ? 5.928 -4.024 1.962 1.00 88.62 77 CYS A N 1
ATOM 618 C CA . CYS A 1 77 ? 6.643 -3.972 0.688 1.00 88.62 77 CYS A CA 1
ATOM 619 C C . CYS A 1 77 ? 5.714 -4.502 -0.414 1.00 88.62 77 CYS A C 1
ATOM 621 O O . CYS A 1 77 ? 5.740 -5.707 -0.692 1.00 88.62 77 CYS A O 1
ATOM 623 N N . PRO A 1 78 ? 4.817 -3.662 -0.962 1.00 92.31 78 PRO A N 1
ATOM 624 C CA . PRO A 1 78 ? 3.995 -4.035 -2.108 1.00 92.31 78 PRO A CA 1
ATOM 625 C C . PRO A 1 78 ? 4.879 -4.372 -3.312 1.00 92.31 78 PRO A C 1
ATOM 627 O O . PRO A 1 78 ? 5.997 -3.872 -3.421 1.00 92.31 78 PRO A O 1
ATOM 630 N N . ALA A 1 79 ? 4.373 -5.191 -4.232 1.00 93.00 79 ALA A N 1
ATOM 631 C CA . ALA A 1 79 ? 5.032 -5.383 -5.518 1.00 93.00 79 ALA A CA 1
ATOM 632 C C . ALA A 1 79 ? 5.126 -4.039 -6.256 1.00 93.00 79 ALA A C 1
ATOM 634 O O . ALA A 1 79 ? 4.129 -3.316 -6.362 1.00 93.00 79 ALA A O 1
ATOM 635 N N . PHE A 1 80 ? 6.322 -3.726 -6.742 1.00 92.62 80 PHE A N 1
ATOM 636 C CA . PHE A 1 80 ? 6.669 -2.490 -7.432 1.00 92.62 80 PHE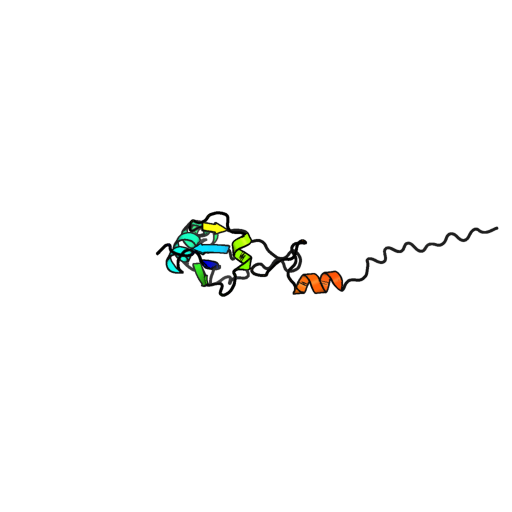 A CA 1
ATOM 637 C C . PHE A 1 80 ? 7.233 -2.801 -8.821 1.00 92.62 80 PHE A C 1
ATOM 639 O O . PHE A 1 80 ? 7.648 -3.925 -9.092 1.00 92.62 80 PHE A O 1
ATOM 646 N N . CYS A 1 81 ? 7.221 -1.807 -9.702 1.00 92.88 81 CYS A N 1
ATOM 647 C CA . CYS A 1 81 ? 7.760 -1.912 -11.050 1.00 92.88 81 CYS A CA 1
ATOM 648 C C . CYS A 1 81 ?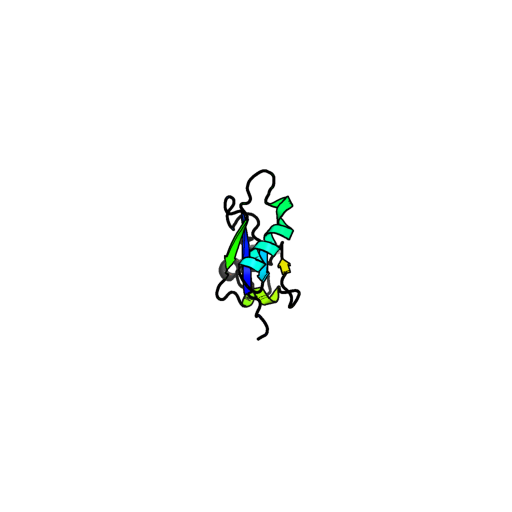 9.290 -2.010 -11.020 1.00 92.88 81 CYS A C 1
ATOM 650 O O . CYS A 1 81 ? 9.949 -1.146 -10.448 1.00 92.88 81 CYS A O 1
ATOM 652 N N . ASN A 1 82 ? 9.864 -2.991 -11.716 1.00 92.75 82 ASN A N 1
ATOM 653 C CA . ASN A 1 82 ? 11.316 -3.170 -11.833 1.00 92.75 82 ASN A CA 1
ATOM 654 C C . ASN A 1 82 ? 12.035 -2.024 -12.578 1.00 92.75 82 ASN A C 1
ATOM 656 O O . ASN A 1 82 ? 13.258 -1.931 -12.514 1.00 92.75 82 ASN A O 1
ATOM 660 N N . GLY A 1 83 ? 11.304 -1.181 -13.315 1.00 92.00 83 GLY A N 1
ATOM 661 C CA . GLY A 1 83 ? 11.856 -0.046 -14.061 1.00 92.00 83 GLY A CA 1
ATOM 662 C C . GLY A 1 83 ? 11.867 1.255 -13.260 1.00 92.00 83 GLY A C 1
ATOM 663 O O . GLY A 1 83 ? 12.924 1.839 -13.041 1.00 92.00 83 GLY A O 1
ATOM 664 N N . CYS A 1 84 ? 10.690 1.717 -12.833 1.00 91.25 84 CYS A N 1
ATOM 665 C CA . CYS A 1 84 ? 10.544 2.994 -12.130 1.00 91.25 84 CYS A CA 1
ATOM 666 C C . CYS A 1 84 ? 10.540 2.874 -10.601 1.00 91.25 84 CYS A C 1
ATOM 668 O O . CYS A 1 84 ? 10.444 3.892 -9.925 1.00 91.25 84 CYS A O 1
ATOM 670 N N . GLU A 1 85 ? 10.588 1.655 -10.056 1.00 90.12 85 GLU A N 1
ATOM 671 C CA . GLU A 1 85 ? 10.547 1.356 -8.614 1.00 90.12 85 GLU A CA 1
ATOM 672 C C . GLU A 1 85 ? 9.263 1.820 -7.892 1.00 90.12 85 GLU A C 1
ATOM 674 O O . GLU A 1 85 ? 9.118 1.657 -6.681 1.00 90.12 85 GLU A O 1
ATOM 679 N N . LEU A 1 86 ? 8.276 2.332 -8.634 1.00 89.19 86 LEU A N 1
ATOM 680 C CA . LEU A 1 86 ? 6.971 2.724 -8.111 1.00 89.19 86 LEU A CA 1
ATOM 681 C C . LEU A 1 86 ? 6.020 1.522 -8.033 1.00 89.19 86 LEU A C 1
ATOM 683 O O . LEU A 1 86 ? 6.053 0.617 -8.869 1.00 89.19 86 LEU A O 1
ATOM 687 N N . TRP A 1 87 ? 5.106 1.533 -7.065 1.00 91.06 87 TRP A N 1
ATOM 688 C CA . TRP A 1 87 ? 4.051 0.525 -6.924 1.00 91.06 87 TRP A CA 1
ATOM 689 C C . TRP A 1 87 ? 2.658 1.112 -7.160 1.00 91.06 87 TRP A C 1
ATOM 691 O O . TRP A 1 87 ? 2.469 2.324 -7.231 1.00 91.06 87 TRP A O 1
ATOM 701 N N . GLY A 1 88 ? 1.659 0.234 -7.257 1.00 88.62 88 GLY A N 1
ATOM 702 C CA . GLY A 1 88 ? 0.257 0.627 -7.440 1.00 88.62 88 GLY A CA 1
ATOM 703 C C . GLY A 1 88 ? -0.248 0.437 -8.867 1.00 88.62 88 GLY A C 1
ATOM 704 O O . GLY A 1 88 ? -1.453 0.506 -9.097 1.00 88.62 88 GLY A O 1
ATOM 705 N N . PHE A 1 89 ? 0.648 0.127 -9.799 1.00 89.56 89 PHE A N 1
ATOM 706 C CA . PHE A 1 89 ? 0.327 -0.235 -11.175 1.00 89.56 89 PHE A CA 1
ATOM 707 C C . PHE A 1 89 ? 0.053 -1.734 -11.304 1.00 89.56 89 PHE A C 1
ATOM 709 O O . PHE A 1 89 ? 0.481 -2.535 -10.471 1.00 89.56 89 PHE A O 1
ATOM 716 N N . GLU A 1 90 ? -0.676 -2.106 -12.350 1.00 92.44 90 GLU A N 1
ATOM 717 C CA . GLU A 1 90 ? -0.666 -3.483 -12.829 1.00 92.44 90 GLU A CA 1
ATOM 718 C C . GLU A 1 90 ? 0.716 -3.764 -13.427 1.00 92.44 90 GLU A C 1
ATOM 720 O O . GLU A 1 90 ? 1.262 -2.926 -14.152 1.00 92.44 90 GLU A O 1
ATOM 725 N N . LEU A 1 91 ? 1.299 -4.896 -13.041 1.00 93.19 91 LEU A N 1
ATOM 726 C CA . LEU A 1 91 ? 2.612 -5.331 -13.500 1.00 93.19 91 LEU A CA 1
ATOM 727 C C . LEU A 1 91 ? 2.432 -6.508 -14.454 1.00 93.19 91 LEU A C 1
ATOM 729 O O . LEU A 1 91 ? 1.561 -7.353 -14.228 1.00 93.19 91 LEU A O 1
ATOM 733 N N . ASP A 1 92 ? 3.252 -6.555 -15.496 1.00 93.31 92 ASP A N 1
ATOM 734 C CA . ASP A 1 92 ? 3.341 -7.706 -16.388 1.00 93.31 92 ASP A CA 1
ATOM 735 C C . ASP A 1 92 ? 4.073 -8.896 -15.732 1.00 93.31 92 ASP A C 1
ATOM 737 O O . ASP A 1 92 ? 4.447 -8.869 -14.554 1.00 93.31 92 ASP A O 1
ATOM 741 N N . GLU A 1 93 ? 4.253 -9.974 -16.497 1.00 91.44 93 GLU A N 1
ATOM 742 C CA . GLU A 1 93 ? 4.924 -11.195 -16.032 1.00 91.44 93 GLU A CA 1
ATOM 743 C C . GLU A 1 93 ? 6.406 -10.972 -15.682 1.00 91.44 93 GLU A C 1
ATOM 745 O O . GLU A 1 93 ? 6.951 -11.702 -14.850 1.00 91.44 93 GLU A O 1
ATOM 750 N N . ASP A 1 94 ? 7.031 -9.943 -16.258 1.00 91.00 94 ASP A N 1
ATOM 751 C CA . ASP A 1 94 ? 8.425 -9.559 -16.027 1.00 91.00 94 ASP A CA 1
ATOM 752 C C . ASP A 1 94 ? 8.569 -8.527 -14.886 1.00 91.00 94 ASP A C 1
ATOM 754 O O . ASP A 1 94 ? 9.679 -8.133 -14.512 1.00 91.00 94 ASP A O 1
ATOM 758 N N . GLY A 1 95 ? 7.452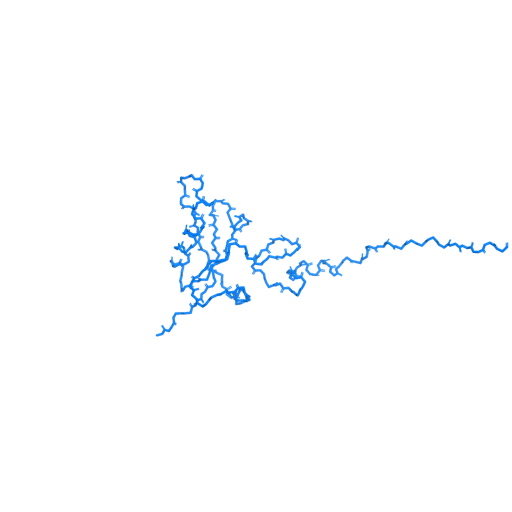 -8.113 -14.276 1.00 92.50 95 GLY A N 1
ATOM 759 C CA . GLY A 1 95 ? 7.412 -7.180 -13.153 1.00 92.50 95 GLY A CA 1
ATOM 760 C C . GLY A 1 95 ? 7.528 -5.708 -13.552 1.00 92.50 95 GLY A C 1
ATOM 761 O O . GLY A 1 95 ? 7.923 -4.886 -12.723 1.00 92.50 95 GLY A O 1
ATOM 762 N N . TYR A 1 96 ? 7.198 -5.347 -14.792 1.00 94.38 96 TYR A N 1
ATOM 763 C CA . TYR A 1 96 ? 7.198 -3.967 -15.276 1.00 94.38 96 TYR A CA 1
ATOM 764 C C . TYR A 1 96 ? 5.778 -3.400 -15.368 1.00 94.38 96 TYR A C 1
ATOM 766 O O . TYR A 1 96 ? 4.815 -4.106 -15.657 1.00 94.38 96 TYR A O 1
ATOM 774 N N . CYS A 1 97 ? 5.632 -2.099 -15.109 1.00 93.75 97 CYS A N 1
ATOM 775 C CA . CYS A 1 97 ? 4.402 -1.381 -15.433 1.00 93.75 97 CYS A CA 1
ATOM 776 C C . CYS A 1 97 ? 4.342 -1.096 -16.939 1.00 93.75 97 CYS A C 1
ATOM 778 O O . CYS A 1 97 ? 5.375 -1.075 -17.606 1.00 93.75 97 CYS A O 1
ATOM 780 N N . ALA A 1 98 ? 3.146 -0.808 -17.461 1.00 93.00 98 ALA A N 1
ATOM 781 C CA . ALA A 1 98 ? 2.933 -0.574 -18.892 1.00 93.00 98 ALA A CA 1
ATOM 782 C C . ALA A 1 98 ? 3.903 0.457 -19.507 1.00 93.00 98 ALA A C 1
ATOM 784 O O . ALA A 1 98 ? 4.452 0.216 -20.575 1.00 93.00 98 ALA A O 1
ATOM 785 N N . GLU A 1 99 ? 4.165 1.566 -18.810 1.00 91.44 99 GLU A N 1
ATOM 786 C CA . GLU A 1 99 ? 5.071 2.621 -19.287 1.00 91.44 99 GLU A CA 1
ATOM 787 C C . GLU A 1 99 ? 6.524 2.129 -19.390 1.00 91.44 99 GLU A C 1
ATOM 789 O O . GLU A 1 99 ? 7.167 2.286 -20.426 1.00 91.44 99 GLU A O 1
ATOM 794 N N . CYS A 1 100 ? 7.031 1.451 -18.357 1.00 92.44 100 CYS A N 1
ATOM 795 C CA . CYS A 1 100 ? 8.388 0.906 -18.387 1.00 92.44 100 CYS A CA 1
ATOM 796 C C . CYS A 1 100 ? 8.528 -0.293 -19.337 1.00 92.44 100 CYS A C 1
ATOM 798 O O . CYS A 1 100 ? 9.602 -0.492 -19.903 1.00 92.44 100 CYS A O 1
ATOM 800 N N . ALA A 1 101 ? 7.471 -1.086 -19.519 1.00 89.88 101 ALA A N 1
ATOM 801 C CA . ALA A 1 101 ? 7.460 -2.200 -20.462 1.00 89.88 101 ALA A CA 1
ATOM 802 C C . ALA A 1 101 ? 7.578 -1.697 -21.912 1.00 89.88 101 ALA A C 1
ATOM 804 O O . ALA A 1 101 ? 8.350 -2.246 -22.699 1.00 89.88 101 ALA A O 1
ATOM 805 N N . GLU A 1 102 ? 6.883 -0.607 -22.259 1.00 84.44 102 GLU A N 1
ATOM 806 C CA . GLU A 1 102 ? 7.019 0.048 -23.567 1.00 84.44 102 GLU A CA 1
ATOM 807 C C . GLU A 1 102 ? 8.443 0.578 -23.802 1.00 84.44 102 GLU A C 1
ATOM 809 O O . GLU A 1 102 ? 9.006 0.385 -24.883 1.00 84.44 102 GLU A O 1
ATOM 814 N N . GLU A 1 103 ? 9.065 1.187 -22.788 1.00 75.62 103 GLU A N 1
ATOM 815 C CA . GLU A 1 103 ? 10.453 1.660 -22.877 1.00 75.62 103 GLU A CA 1
ATOM 816 C C . GLU A 1 103 ? 11.468 0.516 -23.014 1.00 75.62 103 GLU A C 1
ATOM 818 O O . GLU A 1 103 ? 12.426 0.628 -23.786 1.00 75.62 103 GLU A O 1
ATOM 823 N N . ALA A 1 104 ? 11.258 -0.599 -22.307 1.00 63.12 104 ALA A N 1
ATOM 824 C CA . ALA A 1 104 ? 12.110 -1.783 -22.393 1.00 63.12 104 ALA A CA 1
ATOM 825 C C . ALA A 1 104 ? 12.062 -2.420 -23.793 1.00 63.12 104 ALA A C 1
ATOM 827 O O . ALA A 1 104 ? 13.100 -2.805 -24.332 1.00 63.12 104 ALA A O 1
ATOM 828 N N . LEU A 1 105 ? 10.881 -2.455 -24.419 1.00 58.59 105 LEU A N 1
ATOM 829 C CA . LEU A 1 105 ? 10.689 -2.924 -25.798 1.00 58.59 105 LEU A CA 1
ATOM 830 C C . LEU A 1 105 ? 11.223 -1.934 -26.853 1.00 58.59 105 LEU A C 1
ATOM 832 O O . LEU A 1 105 ? 11.427 -2.311 -28.008 1.00 58.59 105 LEU A O 1
ATOM 836 N N . GLY A 1 106 ? 11.462 -0.677 -26.467 1.00 52.72 106 GLY A N 1
ATOM 837 C CA . GLY A 1 106 ? 11.991 0.394 -27.312 1.00 52.72 106 GLY A CA 1
ATOM 838 C C . GLY A 1 106 ? 13.517 0.519 -27.339 1.00 52.72 106 GLY A C 1
ATOM 839 O O . GLY A 1 106 ? 14.029 1.386 -28.052 1.00 52.72 106 GLY A O 1
ATOM 840 N N . ARG A 1 107 ? 14.261 -0.318 -26.601 1.00 49.03 107 ARG A N 1
ATOM 841 C CA . ARG A 1 107 ? 15.717 -0.450 -26.759 1.00 49.03 107 ARG A CA 1
ATOM 842 C C . ARG A 1 107 ? 16.033 -1.607 -27.705 1.00 49.03 107 ARG A C 1
ATOM 844 O O . ARG A 1 107 ? 16.135 -2.742 -27.243 1.00 49.03 107 ARG A O 1
ATOM 851 N N . PRO A 1 108 ? 16.244 -1.347 -29.006 1.00 46.31 108 PRO A N 1
ATOM 852 C CA . PRO A 1 108 ? 17.042 -2.268 -29.783 1.00 46.31 108 PRO A CA 1
ATOM 853 C C . PRO A 1 108 ? 18.443 -2.297 -29.147 1.00 46.31 108 PRO A C 1
ATOM 855 O O . PRO A 1 108 ? 19.079 -1.252 -29.032 1.00 46.31 108 PRO A O 1
ATOM 858 N N . ASP A 1 109 ? 18.842 -3.467 -28.644 1.00 49.28 109 ASP A N 1
ATOM 859 C CA . ASP A 1 109 ? 20.208 -4.001 -28.694 1.00 49.28 109 ASP A CA 1
ATOM 860 C C . ASP A 1 109 ? 21.337 -2.989 -28.385 1.00 49.28 109 ASP A C 1
ATOM 862 O O . ASP A 1 109 ? 21.696 -2.107 -29.160 1.00 49.28 109 ASP A O 1
ATOM 866 N N . ASP A 1 110 ? 22.039 -3.094 -27.258 1.00 50.22 110 ASP A N 1
ATOM 867 C CA . ASP A 1 110 ? 23.094 -4.110 -27.113 1.00 50.22 110 ASP A CA 1
ATOM 868 C C . ASP A 1 110 ? 23.608 -4.645 -28.463 1.00 50.22 110 ASP A C 1
ATOM 870 O O . ASP A 1 110 ? 23.538 -5.833 -28.770 1.00 50.22 110 ASP A O 1
ATOM 874 N N . LEU A 1 111 ? 24.119 -3.748 -29.310 1.00 50.44 111 LEU A N 1
ATOM 875 C CA . LEU A 1 111 ? 24.991 -4.118 -30.417 1.00 50.44 111 LEU A CA 1
ATOM 876 C C . LEU A 1 111 ? 26.369 -4.506 -29.859 1.00 50.44 111 LEU A C 1
ATOM 878 O O . LEU A 1 111 ? 27.387 -3.900 -30.194 1.00 50.44 111 LEU A O 1
ATOM 882 N N . GLY A 1 112 ? 26.406 -5.572 -29.060 1.00 48.00 112 GLY A N 1
ATOM 883 C CA . GLY A 1 112 ? 27.539 -6.487 -28.956 1.00 48.00 112 GLY A CA 1
ATOM 884 C C . GLY A 1 112 ? 27.676 -7.308 -30.241 1.00 48.00 112 GLY A C 1
ATOM 885 O O . GLY A 1 112 ? 27.679 -8.536 -30.214 1.00 48.00 112 GLY A O 1
ATOM 886 N N . ILE A 1 113 ? 27.719 -6.630 -31.394 1.00 51.53 113 ILE A N 1
ATOM 887 C CA . ILE A 1 113 ? 28.160 -7.248 -32.637 1.00 51.53 113 ILE A CA 1
ATOM 888 C C . ILE A 1 113 ? 29.667 -7.045 -32.699 1.00 51.53 113 ILE A C 1
ATOM 890 O O . ILE A 1 113 ? 30.160 -6.029 -33.193 1.00 51.53 113 ILE A O 1
ATOM 894 N N . ASP A 1 114 ? 30.407 -8.043 -32.240 1.00 50.81 114 ASP A N 1
ATOM 895 C CA . ASP A 1 114 ? 31.832 -8.192 -32.502 1.00 50.81 114 ASP A CA 1
ATOM 896 C C . ASP A 1 114 ? 32.000 -8.572 -33.986 1.00 50.81 114 ASP A C 1
ATOM 898 O O . ASP A 1 114 ? 32.405 -9.674 -34.350 1.00 50.81 114 ASP A O 1
ATOM 902 N N . ALA A 1 115 ? 31.646 -7.661 -34.892 1.00 49.00 115 ALA A N 1
ATOM 903 C CA . ALA A 1 115 ? 31.892 -7.796 -36.318 1.00 49.00 115 ALA A CA 1
ATOM 904 C C . ALA A 1 115 ? 33.372 -7.512 -36.618 1.00 49.00 115 ALA A C 1
ATOM 906 O O . ALA A 1 115 ? 33.702 -6.573 -37.337 1.00 49.00 115 ALA A O 1
ATOM 907 N N . TYR A 1 116 ? 34.281 -8.331 -36.087 1.00 53.34 116 TYR A N 1
ATOM 908 C CA . TYR A 1 116 ? 35.616 -8.480 -36.663 1.00 53.34 116 TYR A CA 1
ATOM 909 C C . TYR A 1 116 ? 35.655 -9.764 -37.486 1.00 53.34 116 TYR A C 1
ATOM 911 O O . TYR A 1 116 ? 36.094 -10.828 -37.057 1.00 53.34 116 TYR A O 1
ATOM 919 N N . SER A 1 117 ? 35.158 -9.603 -38.712 1.00 53.59 117 SER A N 1
ATOM 920 C CA . SER A 1 117 ? 35.507 -10.391 -39.890 1.00 53.59 117 SER A CA 1
ATOM 921 C C . SER A 1 117 ? 37.008 -10.703 -39.898 1.00 53.59 117 SER A C 1
ATOM 923 O O . SER A 1 117 ? 37.828 -9.810 -40.110 1.00 53.59 117 SER A O 1
ATOM 925 N N . THR A 1 118 ? 37.377 -11.966 -39.684 1.00 52.66 118 THR A N 1
ATOM 926 C CA . THR A 1 118 ? 38.689 -12.469 -40.099 1.00 52.66 118 THR A CA 1
ATOM 927 C C . THR A 1 118 ? 38.565 -12.850 -41.566 1.00 52.66 118 THR A C 1
ATOM 929 O O . THR A 1 118 ? 38.075 -13.922 -41.907 1.00 52.66 118 THR A O 1
ATOM 932 N N . GLU A 1 119 ? 38.951 -11.927 -42.445 1.00 52.03 119 GLU A N 1
ATOM 933 C CA . GLU A 1 119 ? 39.206 -12.268 -43.840 1.00 52.03 119 GLU A CA 1
ATOM 934 C C . GLU A 1 119 ? 40.340 -13.300 -43.868 1.00 52.03 119 GLU A C 1
ATOM 936 O O . GLU A 1 119 ? 41.456 -13.042 -43.406 1.00 52.03 119 GLU A O 1
ATOM 941 N N . GLU A 1 120 ? 40.027 -14.490 -44.381 1.00 51.00 120 GLU A N 1
ATOM 942 C CA . GLU A 1 120 ? 41.010 -15.470 -44.822 1.00 51.00 120 GLU A CA 1
ATOM 943 C C . GLU A 1 120 ? 41.883 -14.819 -45.901 1.00 51.00 120 GLU A C 1
ATOM 945 O O . GLU A 1 120 ? 41.475 -14.653 -47.052 1.00 51.00 120 GLU A O 1
ATOM 950 N N . VAL A 1 121 ? 43.095 -14.423 -45.520 1.00 50.75 121 VAL A N 1
ATOM 951 C CA . VAL A 1 121 ? 44.151 -14.097 -46.478 1.00 50.75 121 VAL A CA 1
ATOM 952 C C . VAL A 1 121 ? 44.668 -15.417 -47.041 1.00 50.75 121 VAL A C 1
ATOM 954 O O . VAL A 1 121 ? 45.296 -16.201 -46.326 1.00 50.75 121 VAL A O 1
ATOM 957 N N . ALA A 1 122 ? 44.321 -15.658 -48.305 1.00 48.22 122 ALA A N 1
ATOM 958 C CA . ALA A 1 122 ? 44.851 -16.725 -49.149 1.00 48.22 122 ALA A CA 1
ATOM 959 C C . ALA A 1 122 ? 46.368 -16.608 -49.373 1.00 48.22 122 ALA A C 1
ATOM 961 O O . ALA A 1 122 ? 46.889 -15.466 -49.376 1.00 48.22 122 ALA A O 1
#